Protein AF-A0A4P5UBS6-F1 (afdb_monomer)

Secondary structure (DSSP, 8-state):
----GGGG---TTTSSPPPEES---TT-GGGTT-EEEEEEEEPPTT-SS-EEEEE--TT--TTS-EEEEEEEE-TTS-EEEEEEEE-

pLDDT: mean 88.09, std 10.2, range [49.19, 96.5]

Nearest PDB structures (foldseek):
  2qxl-assembly1_B  TM=4.816E-01  e=1.323E+00  Saccharomyces cerevisiae
  3d2e-assembly1_A  TM=4.207E-01  e=1.487E+00  Saccharomyces cerevisiae
  4qfw-assembly2_B  TM=3.015E-01  e=6.047E+00  Yersinia pestis
  4qfw-assembly3_C  TM=2.921E-01  e=9.103E+00  Yersinia pestis

Mean predicted aligned error: 5.6 Å

Solvent-accessible surface area (backbone atoms only — not comparable to full-atom values): 5219 Å² total; per-residue (Å²): 131,85,92,48,78,72,79,77,57,57,26,88,83,75,75,38,71,62,45,82,46,89,68,53,42,64,90,42,70,86,40,34,49,20,33,27,47,31,31,38,37,71,46,67,92,90,49,95,58,62,62,50,78,45,72,62,55,95,86,62,64,86,87,50,72,40,32,40,36,40,28,37,12,36,95,61,2,41,70,40,80,75,49,75,46,76,97

Radius of gyration: 15.12 Å; Cα contacts (8 Å, |Δi|>4): 164; chains: 1; bounding box: 36×21×45 Å

Structure (mmCIF, N/CA/C/O backbone):
data_AF-A0A4P5UBS6-F1
#
_entry.id   AF-A0A4P5UBS6-F1
#
loop_
_atom_site.group_PDB
_atom_site.id
_atom_site.type_symbol
_atom_site.label_atom_id
_atom_site.label_alt_id
_atom_site.label_comp_id
_atom_site.label_asym_id
_atom_site.label_entity_id
_atom_site.label_seq_id
_atom_site.pdbx_PDB_ins_code
_atom_site.Cartn_x
_atom_site.Cartn_y
_atom_site.Cartn_z
_atom_site.occupancy
_atom_site.B_iso_or_equiv
_atom_site.auth_seq_id
_atom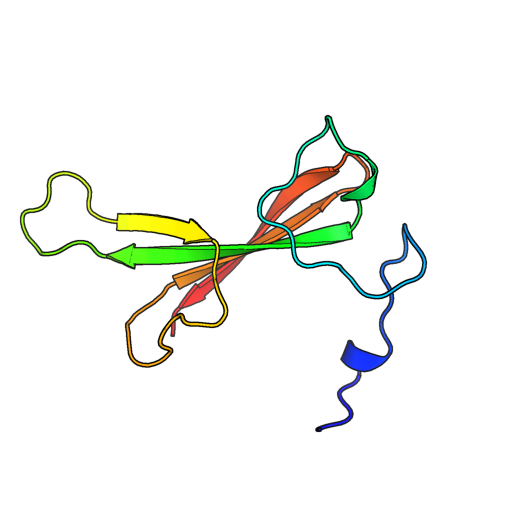_site.auth_comp_id
_atom_site.auth_asym_id
_atom_site.auth_atom_id
_atom_site.pdbx_PDB_model_num
ATOM 1 N N . MET A 1 1 ? 13.970 -8.899 17.757 1.00 50.59 1 MET A N 1
ATOM 2 C CA . MET A 1 1 ? 13.136 -7.852 17.126 1.00 50.59 1 MET A CA 1
ATOM 3 C C . MET A 1 1 ? 13.223 -6.608 17.993 1.00 50.59 1 MET A C 1
ATOM 5 O O . MET A 1 1 ? 13.006 -6.7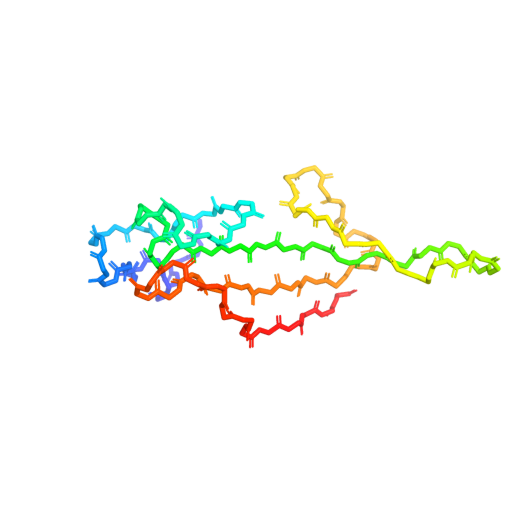22 19.194 1.00 50.59 1 MET A O 1
ATOM 9 N N . ALA A 1 2 ? 13.645 -5.470 17.437 1.00 49.19 2 ALA A N 1
ATOM 10 C CA . ALA A 1 2 ? 13.789 -4.234 18.205 1.00 49.19 2 ALA A CA 1
ATOM 11 C C . ALA A 1 2 ? 12.415 -3.773 18.716 1.00 49.19 2 ALA A C 1
ATOM 13 O O . ALA A 1 2 ? 11.444 -3.738 17.963 1.00 49.19 2 ALA A O 1
ATOM 14 N N . LYS A 1 3 ? 12.324 -3.460 20.010 1.00 52.00 3 LYS A N 1
ATOM 15 C CA . LYS A 1 3 ? 11.087 -3.057 20.688 1.00 52.00 3 LYS A CA 1
ATOM 16 C C . LYS A 1 3 ? 10.838 -1.571 20.404 1.00 52.00 3 LYS A C 1
ATOM 18 O O . LYS A 1 3 ? 11.126 -0.719 21.233 1.00 52.00 3 LYS A O 1
ATOM 23 N N . THR A 1 4 ? 10.408 -1.255 19.186 1.00 65.06 4 THR A N 1
ATOM 24 C CA . THR A 1 4 ? 10.114 0.122 18.763 1.00 65.06 4 THR A CA 1
ATOM 25 C C . THR A 1 4 ? 8.787 0.592 19.355 1.00 65.06 4 THR A C 1
ATOM 27 O O . THR A 1 4 ? 7.851 -0.203 19.443 1.00 65.06 4 THR A O 1
ATOM 30 N N . GLU A 1 5 ? 8.661 1.879 19.689 1.00 68.12 5 GLU A N 1
ATOM 31 C CA . GLU A 1 5 ? 7.405 2.474 20.191 1.00 68.12 5 GLU A CA 1
ATOM 32 C C . GLU A 1 5 ? 6.214 2.261 19.235 1.00 68.12 5 GLU A C 1
ATOM 34 O O . GLU A 1 5 ? 5.083 2.099 19.686 1.00 68.12 5 GLU A O 1
ATOM 39 N N . LEU A 1 6 ? 6.481 2.113 17.930 1.00 65.56 6 LEU A N 1
ATOM 40 C CA . LEU A 1 6 ? 5.488 1.738 16.915 1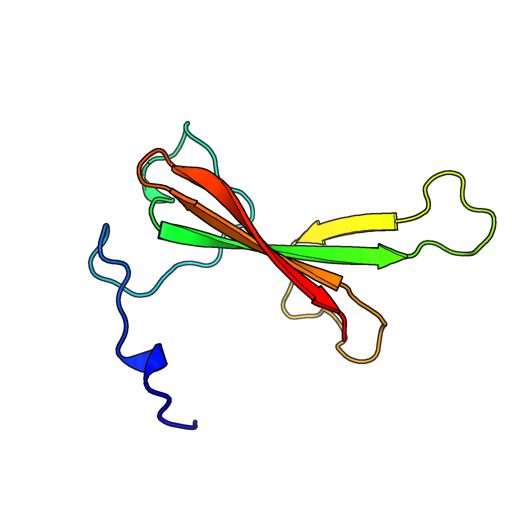.00 65.56 6 LEU A CA 1
ATOM 41 C C . LEU A 1 6 ? 4.792 0.396 17.201 1.00 65.56 6 LEU A C 1
ATOM 43 O O . LEU A 1 6 ? 3.618 0.240 16.888 1.00 65.56 6 LEU A O 1
ATOM 47 N N . GLY A 1 7 ? 5.479 -0.562 17.832 1.00 65.19 7 GLY A N 1
ATOM 48 C CA . GLY A 1 7 ? 4.933 -1.897 18.098 1.00 65.19 7 GLY A CA 1
ATOM 49 C C . GLY A 1 7 ? 3.829 -1.923 19.161 1.00 65.19 7 GLY A C 1
ATOM 50 O O . GLY A 1 7 ? 3.169 -2.945 19.321 1.00 65.19 7 GLY A O 1
ATOM 51 N N . LYS A 1 8 ? 3.633 -0.819 19.896 1.00 73.75 8 LYS A N 1
ATOM 52 C CA . LYS A 1 8 ? 2.551 -0.650 20.880 1.00 73.75 8 LYS A CA 1
ATOM 53 C C . LYS A 1 8 ? 1.356 0.123 20.314 1.00 73.75 8 LYS A C 1
ATOM 55 O O . LYS A 1 8 ? 0.351 0.264 21.006 1.00 73.75 8 LYS A O 1
ATOM 60 N N . LEU A 1 9 ? 1.472 0.671 19.103 1.00 74.56 9 LEU A N 1
ATOM 61 C CA . LEU A 1 9 ? 0.405 1.449 18.487 1.00 74.56 9 LEU A CA 1
ATOM 62 C C . LEU A 1 9 ? -0.659 0.512 17.915 1.00 74.56 9 LEU A C 1
ATOM 64 O O . LEU A 1 9 ? -0.355 -0.526 17.330 1.00 74.56 9 LEU A O 1
ATOM 68 N N . SER A 1 10 ? -1.918 0.902 18.084 1.00 83.44 10 SER A N 1
ATOM 69 C CA . SER A 1 10 ? -3.065 0.225 17.488 1.00 83.44 10 SER A CA 1
ATOM 70 C C . SER A 1 10 ? -3.794 1.185 16.560 1.00 83.44 10 SER A C 1
ATOM 72 O O . SER A 1 10 ? -3.796 2.400 16.762 1.00 83.44 10 SER A O 1
ATOM 74 N N . ASN A 1 11 ? -4.407 0.629 15.524 1.00 82.00 11 ASN A N 1
ATOM 75 C CA . ASN A 1 11 ? -5.377 1.317 14.698 1.00 82.00 11 ASN A CA 1
ATOM 76 C C . ASN A 1 11 ? -6.547 1.767 15.602 1.00 82.00 11 ASN A C 1
ATOM 78 O O . ASN A 1 11 ? -7.256 0.908 16.137 1.00 82.00 11 ASN A O 1
ATOM 82 N N . PRO A 1 12 ? -6.789 3.082 15.756 1.00 81.69 12 PRO A N 1
ATOM 83 C CA . PRO A 1 12 ? -7.796 3.605 16.679 1.00 81.69 12 PRO A CA 1
ATOM 84 C C . PRO A 1 12 ? -9.236 3.329 16.227 1.00 81.69 12 PRO A C 1
ATOM 86 O O . PRO A 1 12 ? -10.165 3.486 17.013 1.00 81.69 12 PRO A O 1
ATOM 89 N N . PHE A 1 13 ? -9.438 2.928 14.971 1.00 82.50 13 PHE A N 1
ATOM 90 C CA . PHE A 1 13 ? -10.754 2.628 14.419 1.00 82.50 13 PHE A CA 1
ATOM 91 C C . PHE A 1 13 ? -11.178 1.179 14.666 1.00 82.50 13 PHE A C 1
ATOM 93 O O . PHE A 1 13 ? -12.358 0.923 14.890 1.00 82.50 13 PHE A O 1
ATOM 100 N N . LEU A 1 14 ? -10.227 0.238 14.619 1.00 80.50 14 LEU A N 1
ATOM 101 C CA . LEU A 1 14 ? -10.497 -1.203 14.715 1.00 80.50 14 LEU A CA 1
ATOM 102 C C . LEU A 1 14 ? -9.925 -1.858 15.983 1.00 80.50 14 LEU A C 1
ATOM 104 O O . LEU A 1 14 ? -10.223 -3.017 16.253 1.00 80.50 14 LEU A O 1
ATOM 108 N N . GLY A 1 15 ? -9.106 -1.143 16.760 1.00 81.00 15 GLY A N 1
ATOM 109 C CA . GLY A 1 15 ? -8.553 -1.627 18.030 1.00 81.00 15 GLY A CA 1
ATOM 110 C C . GLY A 1 15 ? -7.498 -2.733 17.899 1.00 81.00 15 GLY A C 1
ATOM 111 O O . GLY A 1 15 ? -7.270 -3.471 18.853 1.00 81.00 15 GLY A O 1
ATOM 112 N N . GLY A 1 16 ? -6.854 -2.865 16.735 1.00 83.38 16 GLY A N 1
ATOM 113 C CA . GLY A 1 16 ? -5.833 -3.884 16.447 1.00 83.38 16 GLY A CA 1
ATOM 114 C C . GLY A 1 16 ? -4.638 -3.318 15.679 1.00 83.38 16 GLY A C 1
ATOM 115 O O . GLY A 1 16 ? -4.525 -2.108 15.515 1.00 83.38 16 GLY A O 1
ATOM 116 N N . LEU A 1 17 ? -3.731 -4.169 15.195 1.00 83.44 17 LEU A N 1
ATOM 117 C CA . LEU A 1 17 ? -2.639 -3.706 14.328 1.00 83.44 17 LEU A CA 1
ATOM 118 C C . LEU A 1 17 ? -3.189 -3.221 12.972 1.00 83.44 17 LEU A C 1
ATOM 120 O O . LEU A 1 17 ? -4.149 -3.815 12.468 1.00 83.44 17 LEU A O 1
ATOM 124 N N . PRO A 1 18 ? -2.598 -2.176 12.359 1.00 83.88 18 PRO A N 1
ATOM 125 C CA . PRO A 1 18 ? -2.899 -1.821 10.977 1.00 83.88 18 PRO A CA 1
ATOM 126 C C . PRO A 1 18 ? -2.675 -3.022 10.055 1.00 83.88 18 PRO A C 1
ATOM 128 O O . PRO A 1 18 ? -1.683 -3.742 10.184 1.00 83.88 18 PRO A O 1
ATOM 131 N N . LYS A 1 19 ? -3.608 -3.243 9.131 1.00 89.75 19 LYS A N 1
ATOM 132 C CA . LYS A 1 19 ? -3.482 -4.274 8.100 1.00 89.75 19 LYS A CA 1
ATOM 133 C C . LYS A 1 19 ? -2.790 -3.677 6.883 1.00 89.75 19 LYS A C 1
ATOM 135 O O . LYS A 1 19 ? -3.080 -2.534 6.540 1.00 89.75 19 LYS A O 1
ATOM 140 N N . LEU A 1 20 ? -1.931 -4.461 6.239 1.00 91.12 20 LEU A N 1
ATOM 141 C CA . LEU A 1 20 ? -1.491 -4.164 4.880 1.00 91.12 20 LEU A CA 1
ATOM 142 C C . LEU A 1 20 ? -2.554 -4.665 3.901 1.00 91.12 20 LEU A C 1
ATOM 144 O O . LEU A 1 20 ? -3.035 -5.791 4.047 1.00 91.12 20 LEU A O 1
ATOM 148 N N . VAL A 1 21 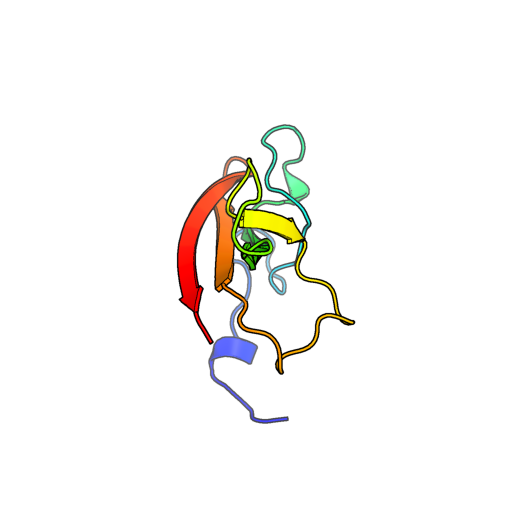? -2.940 -3.814 2.959 1.00 94.12 21 VAL A N 1
ATOM 149 C CA . VAL A 1 21 ? -3.950 -4.078 1.926 1.00 94.12 21 VAL A CA 1
ATOM 150 C C . VAL A 1 21 ? -3.411 -3.625 0.572 1.00 94.12 21 VAL A C 1
ATOM 152 O O . VAL A 1 21 ? -2.406 -2.927 0.524 1.00 94.12 21 VAL A O 1
ATOM 155 N N . THR A 1 22 ? -4.057 -4.045 -0.511 1.00 93.44 22 THR A N 1
ATOM 156 C CA . THR A 1 22 ? -3.648 -3.718 -1.889 1.00 93.44 22 THR A CA 1
ATOM 157 C C . THR A 1 22 ? -4.275 -2.425 -2.404 1.00 93.44 22 THR A C 1
ATOM 159 O O . THR A 1 22 ? -3.840 -1.873 -3.402 1.00 93.44 22 THR A O 1
ATOM 162 N N . GLU A 1 23 ? -5.357 -1.968 -1.770 1.00 94.88 23 GLU A N 1
ATOM 163 C CA . GLU A 1 23 ? -6.003 -0.702 -2.099 1.00 94.88 23 GLU A CA 1
ATOM 164 C C . GLU A 1 23 ? -6.915 -0.233 -0.959 1.00 94.88 23 GLU A C 1
ATOM 166 O O . GLU A 1 23 ? -7.392 -1.025 -0.139 1.00 94.88 23 GLU A O 1
ATOM 171 N N . CYS A 1 24 ? -7.210 1.067 -0.942 1.00 95.69 24 CYS A N 1
ATOM 172 C CA . CYS A 1 24 ? -8.297 1.636 -0.151 1.00 95.69 24 CYS A CA 1
ATOM 173 C C . CYS A 1 24 ? -9.541 1.819 -1.026 1.00 95.69 24 CYS A C 1
ATOM 175 O O . CYS A 1 24 ? -9.477 2.482 -2.062 1.00 95.69 24 CYS A O 1
ATOM 177 N N . THR A 1 25 ? -10.692 1.310 -0.582 1.00 95.69 25 THR A N 1
ATOM 178 C CA . THR A 1 25 ? -11.969 1.490 -1.283 1.00 95.69 25 THR A CA 1
ATOM 179 C C . THR A 1 25 ? -13.121 1.791 -0.332 1.00 95.69 25 THR A C 1
ATOM 181 O O . THR A 1 25 ? -13.348 1.092 0.654 1.00 95.69 25 THR A O 1
ATOM 184 N N . ALA A 1 26 ? -13.928 2.797 -0.678 1.00 95.12 26 ALA A N 1
ATOM 185 C CA . ALA A 1 26 ? -15.120 3.168 0.084 1.00 95.12 26 ALA A CA 1
ATOM 186 C C . ALA A 1 26 ? -16.208 2.077 0.096 1.00 95.12 26 ALA A C 1
ATOM 188 O O . ALA A 1 26 ? -17.127 2.136 0.916 1.00 95.12 26 ALA A O 1
ATOM 189 N N . ALA A 1 27 ? -16.107 1.089 -0.801 1.00 96.38 27 ALA A N 1
ATOM 190 C CA . ALA A 1 27 ? -16.997 -0.065 -0.838 1.00 96.38 27 ALA A CA 1
ATOM 191 C C . ALA A 1 27 ? -16.748 -1.048 0.322 1.00 96.38 27 ALA A C 1
ATOM 193 O O . ALA A 1 27 ? -17.671 -1.767 0.703 1.00 96.38 27 ALA A O 1
ATOM 194 N N . ASP A 1 28 ? -15.545 -1.056 0.912 1.00 94.38 28 ASP A N 1
ATOM 195 C CA . ASP A 1 28 ? -15.186 -1.937 2.025 1.00 94.38 28 ASP A CA 1
ATOM 196 C C . ASP A 1 28 ? -14.749 -1.138 3.263 1.00 94.38 28 ASP A C 1
ATOM 198 O O . ASP A 1 28 ? -13.616 -0.682 3.415 1.00 94.38 28 ASP A O 1
ATOM 202 N N . ARG A 1 29 ? -15.670 -1.019 4.222 1.00 90.81 29 ARG A N 1
ATOM 203 C CA . ARG A 1 29 ? -15.442 -0.321 5.497 1.00 90.81 29 ARG A CA 1
ATOM 204 C C . ARG A 1 29 ? -14.520 -1.082 6.451 1.00 90.81 29 ARG A C 1
ATOM 206 O O . ARG A 1 29 ? -14.115 -0.510 7.460 1.00 90.81 29 ARG A O 1
ATOM 213 N N . SER A 1 30 ? -14.175 -2.339 6.166 1.00 90.81 30 SER A N 1
ATOM 214 C CA . SER A 1 30 ? -13.200 -3.094 6.958 1.00 90.81 30 SER A CA 1
ATOM 215 C C . SER A 1 30 ? -11.763 -2.586 6.774 1.00 90.81 30 SER A C 1
ATOM 217 O O . SER A 1 30 ? -10.897 -2.889 7.597 1.00 90.81 30 SER A O 1
ATOM 219 N N . LEU A 1 31 ? -11.529 -1.772 5.737 1.00 93.38 31 LEU A N 1
ATOM 220 C CA . LEU A 1 31 ? -10.231 -1.194 5.395 1.00 93.38 31 LEU A CA 1
ATOM 221 C C . LEU A 1 31 ? -9.874 0.046 6.220 1.00 93.38 31 LEU A C 1
ATOM 223 O O . LEU A 1 31 ? -8.775 0.566 6.087 1.00 93.38 31 LEU A O 1
ATOM 227 N N . VAL A 1 32 ? -10.764 0.554 7.073 1.00 93.88 32 VAL A N 1
ATOM 228 C CA . VAL A 1 32 ? -10.509 1.788 7.830 1.00 93.88 32 VAL A CA 1
ATOM 229 C C . VAL A 1 32 ? -9.245 1.667 8.695 1.00 93.88 32 VAL A C 1
ATOM 231 O O . VAL A 1 32 ? -9.122 0.784 9.547 1.00 93.88 32 VAL A O 1
ATOM 234 N N . GLY A 1 33 ? -8.302 2.591 8.499 1.00 91.56 33 GLY A N 1
ATOM 235 C CA . GLY A 1 33 ? -6.992 2.601 9.152 1.00 91.56 33 GLY A CA 1
ATOM 236 C C . GLY A 1 33 ? -6.041 1.489 8.690 1.00 91.56 33 GLY A C 1
ATOM 237 O O . GLY A 1 33 ? -5.038 1.235 9.361 1.00 91.56 33 GLY A O 1
ATOM 238 N N . ALA A 1 34 ? -6.354 0.801 7.588 1.00 9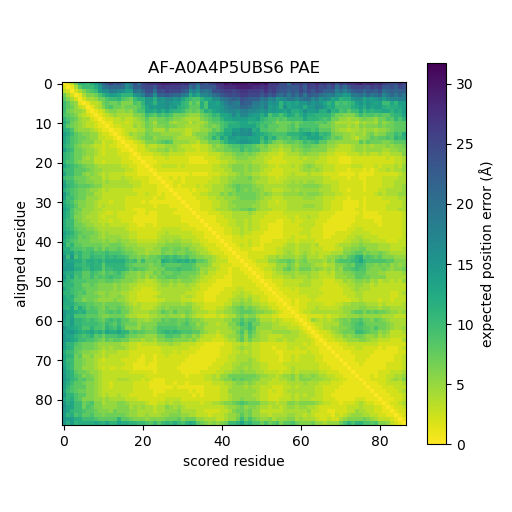3.81 34 ALA A N 1
ATOM 239 C CA . ALA A 1 34 ? -5.403 -0.038 6.872 1.00 93.81 34 ALA A CA 1
ATOM 240 C C . ALA A 1 34 ? -4.376 0.821 6.121 1.00 93.81 34 ALA A C 1
ATOM 242 O O . ALA A 1 34 ? -4.556 2.029 5.931 1.00 93.81 34 ALA A O 1
ATOM 243 N N . ILE A 1 35 ? -3.282 0.179 5.734 1.00 93.69 35 ILE A N 1
ATOM 244 C CA . ILE A 1 35 ? -2.165 0.787 5.025 1.00 93.69 35 ILE A CA 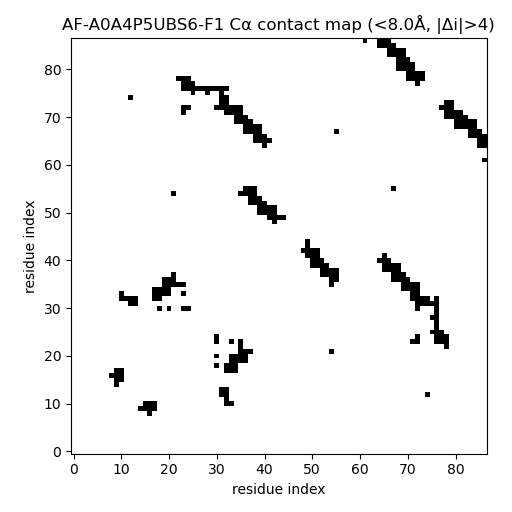1
ATOM 245 C C . ILE A 1 35 ? -2.009 0.052 3.701 1.00 93.69 35 ILE A C 1
ATOM 247 O O . ILE A 1 35 ? -1.950 -1.174 3.674 1.00 93.69 35 ILE A O 1
ATOM 251 N N . ASP A 1 36 ? -1.919 0.812 2.627 1.00 95.31 36 ASP A N 1
ATOM 252 C CA . ASP A 1 36 ? -1.573 0.335 1.298 1.00 95.31 36 ASP A CA 1
ATOM 253 C C . ASP A 1 36 ? -0.146 0.800 0.972 1.00 95.31 36 ASP A C 1
ATOM 255 O O . ASP A 1 36 ? 0.232 1.948 1.246 1.00 95.31 36 ASP A O 1
ATOM 259 N N . LEU A 1 37 ? 0.664 -0.135 0.480 1.00 94.94 37 LEU A N 1
ATOM 260 C CA . LEU A 1 37 ? 2.063 0.069 0.132 1.00 94.94 37 LEU A CA 1
ATOM 261 C C . LEU A 1 37 ? 2.259 -0.329 -1.321 1.00 94.94 37 LEU A C 1
ATOM 263 O O . LEU A 1 37 ? 2.357 -1.511 -1.646 1.00 94.94 37 LEU A O 1
ATOM 267 N N . ASP A 1 38 ? 2.411 0.669 -2.176 1.00 95.12 38 ASP A N 1
ATOM 268 C CA . ASP A 1 38 ? 2.783 0.445 -3.562 1.00 95.12 38 ASP A CA 1
ATOM 269 C C . ASP A 1 38 ? 4.274 0.654 -3.758 1.00 95.12 38 ASP A C 1
ATOM 271 O O . ASP A 1 38 ? 4.870 1.560 -3.173 1.00 95.12 38 ASP A O 1
ATOM 275 N N . LYS A 1 39 ? 4.861 -0.095 -4.684 1.00 93.88 39 LYS A N 1
ATOM 276 C CA . LYS A 1 39 ? 6.138 0.249 -5.297 1.00 93.88 39 LYS A CA 1
ATOM 277 C C . LYS A 1 39 ? 5.928 0.944 -6.637 1.00 93.88 39 LYS A C 1
ATOM 279 O O . LYS A 1 39 ? 5.002 0.654 -7.391 1.00 93.88 39 LYS A O 1
ATOM 284 N N . ILE A 1 40 ? 6.850 1.836 -6.956 1.00 93.50 40 ILE A N 1
ATOM 285 C CA . ILE A 1 40 ? 7.015 2.465 -8.255 1.00 93.50 40 ILE A CA 1
ATOM 286 C C . ILE A 1 40 ? 8.422 2.134 -8.738 1.00 93.50 40 ILE A C 1
ATOM 288 O O . ILE A 1 40 ? 9.407 2.425 -8.056 1.00 93.50 40 ILE A O 1
ATOM 292 N N . MET A 1 41 ? 8.500 1.551 -9.929 1.00 91.69 41 MET A N 1
ATOM 293 C CA . MET A 1 41 ? 9.751 1.185 -10.586 1.00 91.69 41 MET A CA 1
ATOM 294 C C . MET A 1 41 ? 9.892 1.929 -11.907 1.00 91.69 41 MET A C 1
ATOM 296 O O . MET A 1 41 ? 8.922 2.073 -12.653 1.00 91.69 41 MET A O 1
ATOM 300 N N . SER A 1 42 ? 11.104 2.383 -12.213 1.00 91.19 42 SER A N 1
ATOM 301 C CA . SER A 1 42 ? 11.412 2.980 -13.512 1.00 91.19 42 SER A CA 1
ATOM 302 C C . SER A 1 42 ? 11.500 1.905 -14.587 1.00 91.19 42 SER A C 1
ATOM 304 O O . SER A 1 42 ? 12.145 0.875 -14.408 1.00 91.19 42 SER A O 1
ATOM 306 N N . THR A 1 43 ? 10.889 2.161 -15.735 1.00 91.56 43 THR A N 1
ATOM 307 C CA . THR A 1 43 ? 11.066 1.321 -16.925 1.00 91.56 43 THR A CA 1
ATOM 308 C C . THR A 1 43 ? 12.404 1.623 -17.613 1.00 91.56 43 THR A C 1
ATOM 310 O O . THR A 1 43 ? 12.951 2.712 -17.415 1.00 91.56 43 THR A O 1
ATOM 313 N N . PRO A 1 44 ? 12.910 0.739 -18.492 1.00 91.69 44 PRO A N 1
ATOM 314 C CA . PRO A 1 44 ? 14.101 1.017 -19.293 1.00 91.69 44 PRO A CA 1
ATOM 315 C C . PRO A 1 44 ? 14.002 2.321 -20.097 1.00 91.69 44 PRO A C 1
ATOM 317 O O . PRO A 1 44 ? 12.925 2.694 -20.575 1.00 91.69 44 PRO A O 1
ATOM 320 N N . ALA A 1 45 ? 15.138 2.995 -20.292 1.00 91.81 45 ALA A N 1
ATOM 321 C CA . ALA A 1 45 ? 15.207 4.209 -21.101 1.00 91.81 45 ALA A CA 1
ATOM 322 C C . ALA A 1 45 ? 14.697 3.953 -22.532 1.00 91.81 45 ALA A C 1
ATOM 324 O O . ALA A 1 45 ? 15.049 2.953 -23.154 1.00 91.81 45 ALA A O 1
ATOM 325 N N . GLY A 1 46 ? 13.864 4.860 -23.046 1.00 92.75 46 GLY A N 1
ATOM 326 C CA . GLY A 1 46 ? 13.193 4.706 -24.343 1.00 92.75 46 GLY A CA 1
ATOM 327 C C . GLY A 1 46 ? 11.808 4.052 -24.274 1.00 92.75 46 GLY A C 1
ATOM 328 O O . GLY A 1 46 ? 11.129 3.981 -25.295 1.00 92.75 46 GLY A O 1
ATOM 329 N N . SER A 1 47 ? 11.358 3.620 -23.091 1.00 93.94 47 SER A N 1
ATOM 330 C CA . SER A 1 47 ? 9.976 3.166 -22.884 1.00 93.94 47 SER A CA 1
ATOM 331 C C . SER A 1 47 ? 8.982 4.325 -23.012 1.00 93.94 47 SER A C 1
ATOM 333 O O . SER A 1 47 ? 9.260 5.444 -22.581 1.00 93.94 47 SER A O 1
ATOM 335 N N . ALA A 1 48 ? 7.797 4.051 -23.565 1.00 95.31 48 ALA A N 1
ATOM 336 C CA . ALA A 1 48 ? 6.729 5.049 -23.695 1.00 95.31 48 ALA A CA 1
ATOM 337 C C . ALA A 1 48 ? 6.125 5.460 -22.339 1.00 95.31 48 ALA A C 1
ATOM 339 O O . ALA A 1 48 ? 5.687 6.595 -22.167 1.00 95.31 48 ALA A O 1
ATOM 340 N N . VAL A 1 49 ? 6.109 4.534 -21.378 1.00 93.75 49 VAL A N 1
ATOM 341 C CA . VAL A 1 49 ? 5.665 4.765 -20.000 1.00 93.75 49 VAL A CA 1
ATOM 342 C C . VAL A 1 49 ? 6.911 4.755 -19.121 1.00 93.75 49 VAL A C 1
ATOM 344 O O . VAL A 1 49 ? 7.591 3.741 -19.152 1.00 93.75 49 VAL A O 1
ATOM 347 N N . PRO A 1 50 ? 7.227 5.824 -18.368 1.00 90.19 50 PRO A N 1
ATOM 348 C CA . PRO A 1 50 ? 8.505 5.953 -17.660 1.00 90.19 50 PRO A CA 1
ATOM 349 C C . PRO A 1 50 ? 8.572 5.169 -16.343 1.00 90.19 50 PRO A C 1
ATOM 351 O O . PRO A 1 50 ? 9.665 4.867 -15.858 1.00 90.19 50 PRO A O 1
ATOM 354 N N . THR A 1 51 ? 7.423 4.869 -15.738 1.00 92.44 51 THR A N 1
ATOM 355 C CA . THR A 1 51 ? 7.332 4.178 -14.451 1.00 92.44 51 THR A CA 1
ATOM 356 C C . THR A 1 51 ? 6.122 3.254 -14.394 1.00 92.44 51 THR A C 1
ATOM 358 O O . THR A 1 51 ? 5.093 3.512 -15.014 1.00 92.44 51 THR A O 1
ATOM 361 N N . VAL A 1 52 ? 6.233 2.183 -13.612 1.00 93.06 52 VAL A N 1
ATOM 362 C CA . VAL A 1 52 ? 5.141 1.245 -13.335 1.00 93.06 52 VAL A CA 1
ATOM 363 C C . VAL A 1 52 ? 4.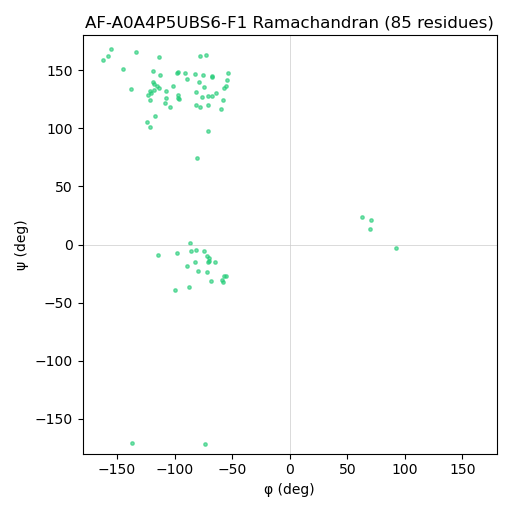896 1.211 -11.833 1.00 93.06 52 VAL A C 1
ATOM 365 O O . VAL A 1 52 ? 5.847 1.099 -11.061 1.00 93.06 52 VAL A O 1
ATOM 368 N N . LYS A 1 53 ? 3.624 1.329 -11.437 1.00 92.81 53 LYS A N 1
ATOM 369 C CA . LYS A 1 53 ? 3.152 1.187 -10.055 1.00 92.81 53 LYS A CA 1
ATOM 370 C C . LYS A 1 53 ? 2.528 -0.193 -9.871 1.00 92.81 53 LYS A C 1
ATOM 372 O O . LYS A 1 53 ? 1.759 -0.621 -10.730 1.00 92.81 53 LYS A O 1
ATOM 377 N N . SER A 1 54 ? 2.835 -0.857 -8.767 1.00 93.88 54 SER A N 1
ATOM 378 C CA . SER A 1 54 ? 2.190 -2.104 -8.348 1.00 93.88 54 SER A CA 1
ATOM 379 C C . SER A 1 54 ? 2.304 -2.275 -6.836 1.00 93.88 54 SER A C 1
ATOM 381 O O . SER A 1 54 ? 3.132 -1.611 -6.218 1.00 93.88 54 SER A O 1
ATOM 383 N N . ASP A 1 55 ? 1.573 -3.226 -6.264 1.00 93.81 55 ASP A N 1
ATOM 384 C CA . ASP A 1 55 ? 1.695 -3.587 -4.851 1.00 93.81 55 ASP A CA 1
ATOM 385 C C . ASP A 1 55 ? 3.144 -3.941 -4.486 1.00 93.81 55 ASP A C 1
ATOM 387 O O . ASP A 1 55 ? 3.865 -4.581 -5.264 1.00 93.81 55 ASP A O 1
ATOM 391 N N . LEU A 1 56 ? 3.562 -3.527 -3.289 1.00 91.69 56 LEU A N 1
ATOM 392 C CA . LEU A 1 56 ? 4.795 -3.986 -2.667 1.00 91.69 56 LEU A CA 1
ATOM 393 C C . LEU A 1 56 ? 4.564 -5.382 -2.080 1.00 91.69 56 LEU A C 1
ATOM 395 O O . LEU A 1 56 ? 3.763 -5.566 -1.160 1.00 91.69 56 LEU A O 1
ATOM 399 N N . VAL A 1 57 ? 5.301 -6.369 -2.577 1.00 91.06 57 VAL A N 1
ATOM 400 C CA . VAL A 1 57 ? 5.191 -7.765 -2.149 1.00 91.06 57 VAL A CA 1
ATOM 401 C C . VAL A 1 57 ? 6.457 -8.232 -1.439 1.00 91.06 57 VAL A C 1
ATOM 403 O O . VAL A 1 57 ? 7.527 -7.642 -1.546 1.00 91.06 57 VAL A O 1
ATOM 406 N N . LYS A 1 58 ? 6.345 -9.328 -0.684 1.00 87.75 58 LYS A N 1
ATOM 407 C CA . LYS A 1 58 ? 7.442 -9.857 0.142 1.00 87.75 58 LYS A CA 1
ATOM 408 C C . LYS A 1 58 ? 8.704 -10.211 -0.658 1.00 87.75 58 LYS A C 1
ATOM 410 O O . LYS A 1 58 ? 9.799 -10.135 -0.106 1.00 87.75 58 LYS A O 1
ATOM 415 N N . ASP A 1 59 ? 8.537 -10.605 -1.917 1.00 89.75 59 ASP A N 1
ATOM 416 C CA . ASP A 1 59 ? 9.629 -11.048 -2.788 1.00 89.75 59 ASP A CA 1
ATOM 417 C C . ASP A 1 59 ? 10.319 -9.884 -3.520 1.00 89.75 59 ASP A C 1
ATOM 419 O O . ASP A 1 59 ? 11.259 -10.107 -4.284 1.00 89.75 59 ASP A O 1
ATOM 423 N N . ASP A 1 60 ? 9.883 -8.641 -3.282 1.00 88.00 60 ASP A N 1
ATOM 424 C CA . ASP A 1 60 ? 10.504 -7.467 -3.881 1.00 88.00 60 ASP A CA 1
ATOM 425 C C . ASP A 1 60 ? 11.914 -7.235 -3.339 1.00 88.00 60 ASP A C 1
ATOM 427 O O . ASP A 1 60 ? 12.164 -7.174 -2.132 1.00 88.00 60 ASP A O 1
ATOM 431 N N . SER A 1 61 ? 12.859 -7.094 -4.268 1.00 85.06 61 SER A N 1
ATOM 432 C CA . SER A 1 61 ? 14.264 -6.884 -3.949 1.00 85.06 61 SER A CA 1
ATOM 433 C C . SER A 1 61 ? 14.520 -5.450 -3.500 1.00 85.06 61 SER A C 1
ATOM 435 O O . SER A 1 61 ? 14.266 -4.498 -4.233 1.00 85.06 61 SER A O 1
ATOM 437 N N . ILE A 1 62 ? 15.149 -5.298 -2.335 1.00 82.75 62 ILE A N 1
ATOM 438 C CA . ILE A 1 62 ? 15.656 -4.005 -1.844 1.00 82.75 62 ILE A CA 1
ATOM 439 C C . ILE A 1 62 ? 16.925 -3.533 -2.573 1.00 82.75 62 ILE A C 1
ATOM 441 O O . ILE A 1 62 ? 17.432 -2.458 -2.278 1.00 82.75 62 ILE A O 1
ATOM 445 N N . SER A 1 63 ? 17.494 -4.356 -3.466 1.00 85.62 63 SER A N 1
ATOM 446 C CA . SER A 1 63 ? 18.692 -3.984 -4.241 1.00 85.62 63 SER A CA 1
ATOM 447 C C . SER A 1 63 ? 18.359 -3.135 -5.466 1.00 85.62 63 SER A C 1
ATOM 449 O O . SER A 1 63 ? 19.254 -2.553 -6.076 1.00 85.62 63 SER A O 1
ATOM 451 N N . GLU A 1 64 ? 17.088 -3.100 -5.859 1.00 81.69 64 GLU A N 1
ATOM 452 C CA . GLU A 1 64 ? 16.615 -2.300 -6.977 1.00 81.69 64 GLU A CA 1
ATOM 453 C C . GLU A 1 64 ? 16.174 -0.927 -6.487 1.00 81.69 64 GLU A C 1
ATOM 455 O O . GLU A 1 64 ? 15.654 -0.775 -5.382 1.00 81.69 64 GLU A O 1
ATOM 460 N N . LYS A 1 65 ? 16.362 0.084 -7.338 1.00 84.25 65 LYS A N 1
ATOM 461 C CA . LYS A 1 65 ? 15.901 1.434 -7.042 1.00 84.25 65 LYS A CA 1
ATOM 462 C C . LYS A 1 65 ? 14.377 1.474 -7.127 1.00 84.25 65 LYS A C 1
ATOM 464 O O . LYS A 1 65 ? 13.814 1.594 -8.218 1.00 84.25 65 LYS A O 1
ATO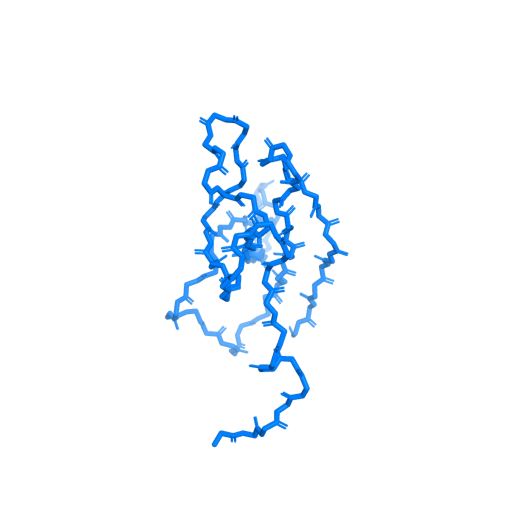M 469 N N . ILE A 1 66 ? 13.727 1.367 -5.974 1.00 89.31 66 ILE A N 1
ATOM 470 C CA . ILE A 1 66 ? 12.273 1.407 -5.841 1.00 89.31 66 ILE A CA 1
ATOM 471 C C . ILE A 1 66 ? 11.850 2.666 -5.095 1.00 89.31 66 ILE A C 1
ATOM 473 O O . ILE A 1 66 ? 12.517 3.137 -4.174 1.00 89.31 66 ILE A O 1
ATOM 477 N N . LYS A 1 67 ? 10.694 3.198 -5.474 1.00 92.75 67 LYS A N 1
ATOM 478 C CA . LYS A 1 67 ? 9.995 4.207 -4.687 1.00 92.75 67 LYS A CA 1
ATOM 479 C C . LYS A 1 67 ? 8.770 3.564 -4.050 1.00 92.75 67 LYS A C 1
ATOM 481 O O . LYS A 1 67 ? 7.959 2.997 -4.767 1.00 92.75 67 LYS A O 1
ATOM 486 N N . ILE A 1 68 ? 8.616 3.665 -2.735 1.00 93.38 68 ILE A N 1
ATOM 487 C CA . ILE A 1 68 ? 7.436 3.175 -2.016 1.00 93.38 68 ILE A CA 1
ATOM 488 C C . ILE A 1 68 ? 6.469 4.332 -1.784 1.00 93.38 68 ILE A C 1
ATOM 490 O O . ILE A 1 68 ? 6.842 5.353 -1.208 1.00 93.38 68 ILE A O 1
ATOM 494 N N . VAL A 1 69 ? 5.219 4.168 -2.203 1.00 95.12 69 VAL A N 1
ATOM 495 C CA . VAL A 1 69 ? 4.119 5.075 -1.875 1.00 95.12 69 VAL A CA 1
ATOM 496 C C . VAL A 1 69 ? 3.378 4.504 -0.680 1.00 95.12 69 VAL A C 1
ATOM 498 O O . VAL A 1 69 ? 2.944 3.357 -0.704 1.00 95.12 69 VAL A O 1
ATOM 501 N N . VAL A 1 70 ? 3.237 5.312 0.367 1.00 95.38 70 VAL A N 1
ATOM 502 C CA . VAL A 1 70 ? 2.501 4.933 1.573 1.00 95.38 70 VAL A CA 1
ATOM 503 C C . VAL A 1 70 ? 1.147 5.623 1.557 1.00 95.38 70 VAL A C 1
ATOM 505 O O . VAL A 1 70 ? 1.072 6.856 1.611 1.00 95.38 70 VAL A O 1
ATOM 508 N N . THR A 1 71 ? 0.086 4.826 1.539 1.00 96.25 71 THR A N 1
ATOM 509 C CA . THR A 1 71 ? -1.303 5.285 1.574 1.00 96.25 71 THR A CA 1
ATOM 510 C C . THR A 1 71 ? -1.982 4.749 2.830 1.00 96.25 71 THR A C 1
ATOM 512 O O . THR A 1 71 ? -1.790 3.601 3.216 1.00 96.25 71 THR A O 1
ATOM 515 N N . VAL A 1 72 ? -2.776 5.585 3.497 1.00 95.00 72 VAL A N 1
ATOM 516 C CA . VAL A 1 72 ? -3.609 5.180 4.636 1.00 95.00 72 VAL A CA 1
ATOM 517 C C . VAL A 1 72 ? -5.070 5.294 4.236 1.00 95.00 72 VAL A C 1
ATOM 519 O O . VAL A 1 72 ? -5.483 6.309 3.675 1.00 95.00 72 VAL A O 1
ATOM 522 N N . CYS A 1 73 ? -5.857 4.273 4.555 1.00 95.06 73 CYS A N 1
ATOM 523 C CA . CYS A 1 73 ? -7.295 4.295 4.338 1.00 95.06 73 CYS A CA 1
ATOM 524 C C . CYS A 1 73 ? -7.973 5.060 5.481 1.00 95.06 73 CYS A C 1
ATOM 526 O O . CYS A 1 73 ? -7.853 4.691 6.653 1.00 95.06 73 CYS A O 1
ATOM 528 N N . ASP A 1 74 ? -8.676 6.142 5.161 1.00 93.12 74 ASP A N 1
ATOM 529 C CA . ASP A 1 74 ? -9.294 7.014 6.159 1.00 93.12 74 ASP A CA 1
ATOM 530 C C . ASP A 1 74 ? -10.543 6.391 6.819 1.00 93.12 74 ASP A C 1
ATOM 532 O O . ASP A 1 74 ? -10.886 5.228 6.602 1.00 93.12 74 ASP A O 1
ATOM 536 N N . LYS A 1 75 ? -11.276 7.175 7.625 1.00 92.62 75 LYS A N 1
ATOM 537 C CA . LYS A 1 75 ? -12.537 6.739 8.263 1.00 92.62 75 LYS A CA 1
ATOM 538 C C . LYS A 1 75 ? -13.600 6.276 7.253 1.00 92.62 75 LYS A C 1
ATOM 540 O O . LYS A 1 75 ? -14.501 5.511 7.601 1.00 92.62 75 LYS A O 1
ATOM 545 N N . GLY A 1 76 ? -13.542 6.794 6.033 1.00 93.81 76 GLY A N 1
ATOM 546 C CA . GLY A 1 76 ? -14.393 6.429 4.918 1.00 93.81 76 GLY A CA 1
ATOM 547 C C . GLY A 1 76 ? -13.907 5.226 4.109 1.00 93.81 76 GLY A C 1
ATOM 548 O O . GLY A 1 76 ? -14.661 4.788 3.245 1.00 93.81 76 GLY A O 1
ATOM 549 N N . ALA A 1 77 ? -12.715 4.700 4.416 1.00 94.00 77 ALA A N 1
ATOM 550 C CA . ALA A 1 77 ? -11.921 3.808 3.574 1.00 94.00 77 ALA A CA 1
ATOM 551 C C . ALA A 1 77 ? -11.464 4.449 2.245 1.00 94.00 77 ALA A C 1
ATOM 553 O O . ALA A 1 77 ? -11.149 3.747 1.287 1.00 94.00 77 ALA A O 1
ATOM 554 N N . TYR A 1 78 ? -11.389 5.782 2.185 1.00 96.25 78 TYR A N 1
ATOM 555 C CA . TYR A 1 78 ? -10.795 6.497 1.057 1.00 96.25 78 TYR A CA 1
ATOM 556 C C . TYR A 1 78 ? -9.267 6.546 1.184 1.00 96.25 78 TYR A C 1
ATOM 558 O O . TYR A 1 78 ? -8.747 6.643 2.300 1.00 96.25 78 TYR A O 1
ATOM 566 N N . PRO A 1 79 ? -8.534 6.508 0.058 1.00 96.50 79 PRO A N 1
ATOM 567 C CA . PRO A 1 79 ? -7.082 6.601 0.073 1.00 96.50 79 PRO A CA 1
ATOM 568 C C . PRO A 1 79 ? -6.620 8.014 0.445 1.00 96.50 79 PRO A C 1
ATOM 570 O O . PRO A 1 79 ? -6.989 8.994 -0.203 1.00 96.50 79 PRO A O 1
ATOM 573 N N . ILE A 1 80 ? -5.738 8.115 1.439 1.00 95.88 80 ILE A N 1
ATOM 574 C CA . ILE A 1 80 ? -4.941 9.313 1.711 1.00 95.88 80 ILE A CA 1
ATOM 575 C C . ILE A 1 80 ? -3.473 8.948 1.530 1.00 95.88 80 ILE A C 1
ATOM 577 O O . ILE A 1 80 ? -2.897 8.215 2.333 1.00 95.88 80 ILE A O 1
ATOM 581 N N . LYS A 1 81 ? -2.847 9.478 0.480 1.00 95.06 81 LYS A N 1
ATOM 582 C CA . LYS A 1 81 ? -1.407 9.331 0.260 1.00 95.06 81 LYS A CA 1
ATOM 583 C C . LYS A 1 81 ? -0.645 10.164 1.293 1.00 95.06 81 LYS A C 1
ATOM 585 O O . LYS A 1 81 ? -0.804 11.382 1.341 1.00 95.06 81 LYS A O 1
ATOM 590 N N . ILE A 1 82 ? 0.188 9.508 2.096 1.00 93.75 82 ILE A N 1
ATOM 591 C CA . ILE A 1 82 ? 0.911 10.133 3.212 1.00 93.75 82 ILE A CA 1
ATOM 592 C C . ILE A 1 82 ? 2.351 10.454 2.834 1.00 93.75 82 ILE A C 1
ATOM 594 O O . ILE A 1 82 ? 2.868 11.493 3.240 1.00 93.75 82 ILE A O 1
ATOM 598 N N . ASN A 1 83 ? 3.013 9.579 2.076 1.00 92.81 83 ASN A N 1
ATOM 599 C CA . ASN A 1 83 ? 4.400 9.807 1.692 1.00 92.81 83 ASN A CA 1
ATOM 600 C C . ASN A 1 83 ? 4.803 9.032 0.431 1.00 92.81 83 ASN A C 1
ATOM 602 O O . ASN A 1 83 ? 4.157 8.056 0.054 1.00 92.81 83 ASN A O 1
ATOM 606 N N . GLU A 1 84 ? 5.904 9.461 -0.179 1.00 92.88 84 GLU A N 1
ATOM 607 C CA . GLU A 1 84 ? 6.691 8.668 -1.120 1.00 92.88 84 GLU A CA 1
ATOM 608 C C . GLU A 1 84 ? 8.125 8.591 -0.609 1.00 92.88 84 GLU A C 1
ATOM 610 O O . GLU A 1 84 ? 8.737 9.614 -0.307 1.00 92.88 84 GLU A O 1
ATOM 615 N N . ILE A 1 85 ? 8.661 7.382 -0.518 1.00 90.81 85 ILE A N 1
ATOM 616 C CA . ILE A 1 85 ? 9.994 7.113 0.013 1.00 90.81 85 ILE A CA 1
ATOM 617 C C . ILE A 1 85 ? 10.820 6.489 -1.104 1.00 90.81 85 ILE A C 1
ATOM 619 O O . ILE A 1 85 ? 10.343 5.590 -1.787 1.00 90.81 85 ILE A O 1
ATOM 623 N N . GLU A 1 86 ? 12.040 6.965 -1.302 1.00 85.31 86 GLU A N 1
ATOM 624 C CA . GLU A 1 86 ? 12.981 6.440 -2.293 1.00 85.31 86 GLU A CA 1
ATOM 625 C C . GLU A 1 86 ? 14.182 5.841 -1.561 1.00 85.31 86 GLU A C 1
ATOM 627 O O . GLU A 1 86 ? 14.663 6.435 -0.589 1.00 85.31 86 GLU A O 1
ATOM 632 N N . PHE A 1 87 ? 14.627 4.670 -2.015 1.00 74.19 87 PHE A N 1
ATOM 633 C CA . PHE A 1 87 ? 15.782 3.944 -1.482 1.00 74.19 87 PHE A CA 1
ATOM 634 C C . PHE A 1 87 ? 16.815 3.737 -2.590 1.00 74.19 87 PHE A C 1
ATOM 636 O O . PHE A 1 87 ? 16.403 3.550 -3.762 1.00 74.19 87 PHE A O 1
#

Foldseek 3Di:
DDPDPLVPDAQPVPRHHAAEDFAFDLVDQVQAFHKFKKKKAADDPPDPDGIDIGGDDPPDDPVGWIKIWIWTQHNSSHTDTDDIDTD

Sequence (87 aa)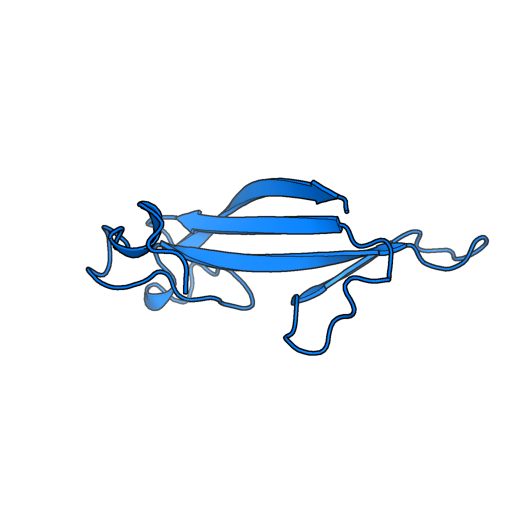:
MAKTELGKLSNPFLGGLPKLVTECTAADRSLVGAIDLDKIMSTPAGSAVPTVKSDLVKDDSISEKIKIVVTVCDKGAYPIKINEIEF